Protein AF-A0A9X1MSB0-F1 (afdb_monomer)

Mean predicted aligned error: 9.7 Å

InterPro domains:
  IPR013406 Conserved hypothetical protein CHP02574, addiction module [PF09720] (15-68)
  IPR013406 Conserved hypothetical protein CHP02574, addiction module [TIGR02574] (11-75)

Secondary structure (DSSP, 8-state):
---HHHHHHHHHHTS-HHHHHHHHHHHHHHS-TTSSS-HHHHHHHHHHHHHHHHHHHTTSS----HHHHHHHHHHHHHHHHHHTT--

Foldseek 3Di:
DQDPVNVVVVVLVPDDPVSNVVVVVVVVVPDPPPVVADPVNVVVVVVVVVVVVVCVVVVVDDDDDPVVVVVVVVVVVVVVVVVVPDD

Radius of gyration: 20.12 Å; Cα contacts (8 Å, |Δi|>4): 13; chains: 1; bounding box: 37×41×49 Å

Solvent-accessible surface area (backbone atoms only — not comparable to full-atom values): 5213 Å² total; per-residue (Å²): 132,88,47,76,66,56,55,51,52,56,55,48,70,72,46,57,72,68,57,37,51,52,51,49,50,54,56,54,69,69,47,75,74,68,73,83,39,53,73,66,52,50,51,53,51,51,54,50,50,54,51,51,51,55,34,37,78,70,64,77,44,86,84,75,60,67,67,61,50,51,52,52,52,52,51,51,52,52,51,55,54,53,62,72,68,56,132

Structure (mmCIF, N/CA/C/O backbone):
data_AF-A0A9X1MSB0-F1
#
_entry.id   AF-A0A9X1MSB0-F1
#
loop_
_atom_site.group_PDB
_atom_site.id
_atom_site.type_symbol
_atom_site.label_atom_id
_atom_site.label_alt_id
_atom_site.label_comp_id
_atom_site.label_asym_id
_atom_site.label_entity_id
_atom_site.label_seq_id
_atom_site.pdbx_PDB_ins_code
_atom_site.Cartn_x
_atom_site.Cartn_y
_atom_site.Cartn_z
_atom_site.occupancy
_atom_site.B_iso_or_equiv
_atom_site.auth_seq_id
_atom_site.auth_comp_id
_atom_site.auth_asym_id
_atom_site.auth_atom_id
_atom_site.pdbx_PDB_model_num
ATOM 1 N N . MET A 1 1 ? 25.322 7.002 -21.844 1.00 74.81 1 MET A N 1
ATOM 2 C CA . MET A 1 1 ? 24.958 5.679 -22.390 1.00 74.81 1 MET A CA 1
ATOM 3 C C . MET A 1 1 ? 23.582 5.369 -21.835 1.00 74.81 1 MET A C 1
ATOM 5 O O . MET A 1 1 ? 23.437 5.463 -20.623 1.00 74.81 1 MET A O 1
ATOM 9 N N . ILE A 1 2 ? 22.577 5.152 -22.684 1.00 80.44 2 ILE A N 1
ATOM 10 C CA . ILE A 1 2 ? 21.227 4.815 -22.211 1.00 80.44 2 ILE A CA 1
ATOM 11 C C . ILE A 1 2 ? 21.297 3.399 -21.642 1.00 80.44 2 ILE A C 1
ATOM 13 O O . ILE A 1 2 ? 21.899 2.521 -22.261 1.00 80.44 2 ILE A O 1
ATOM 17 N N . THR A 1 3 ? 20.776 3.197 -20.434 1.00 95.25 3 THR A N 1
ATOM 18 C CA . THR A 1 3 ? 20.755 1.863 -19.831 1.00 95.25 3 THR A CA 1
ATOM 19 C C . THR A 1 3 ? 19.504 1.103 -20.277 1.00 95.25 3 THR A C 1
ATOM 21 O O . THR A 1 3 ? 18.482 1.730 -20.560 1.00 95.25 3 THR A O 1
ATOM 24 N N . PRO A 1 4 ? 19.515 -0.242 -20.271 1.00 94.56 4 PRO A N 1
ATOM 25 C CA . PRO A 1 4 ? 18.313 -1.028 -20.563 1.00 94.56 4 PRO A CA 1
ATOM 26 C C . PRO A 1 4 ? 17.102 -0.643 -19.696 1.00 94.56 4 PRO A C 1
ATOM 28 O O . PRO A 1 4 ? 15.965 -0.677 -20.156 1.00 94.56 4 PRO A O 1
ATOM 31 N N . ARG A 1 5 ? 17.343 -0.216 -18.447 1.00 94.44 5 ARG A N 1
ATOM 32 C CA . ARG A 1 5 ? 16.308 0.314 -17.550 1.00 94.44 5 ARG A CA 1
ATOM 33 C C . ARG A 1 5 ? 15.663 1.579 -18.118 1.00 94.44 5 ARG A C 1
ATOM 35 O O . ARG A 1 5 ? 14.440 1.686 -18.106 1.00 94.44 5 ARG A O 1
ATOM 42 N N . ASP A 1 6 ? 16.477 2.518 -18.594 1.00 95.56 6 ASP A N 1
ATOM 43 C CA . ASP A 1 6 ? 15.999 3.805 -19.107 1.00 95.56 6 ASP A CA 1
ATOM 44 C C . ASP A 1 6 ? 15.179 3.616 -20.393 1.00 95.56 6 ASP A C 1
ATOM 46 O O . ASP A 1 6 ? 14.155 4.274 -20.570 1.00 95.56 6 ASP A O 1
ATOM 50 N N . GLU A 1 7 ? 15.559 2.663 -21.252 1.00 95.88 7 GLU A N 1
ATOM 51 C CA . GLU A 1 7 ? 14.783 2.311 -22.451 1.00 95.88 7 GLU A CA 1
ATOM 52 C C . GLU A 1 7 ? 13.412 1.715 -22.104 1.00 95.88 7 GLU A C 1
ATOM 54 O O . GLU A 1 7 ? 12.403 2.079 -22.712 1.00 95.88 7 GLU A O 1
ATOM 59 N N . ILE A 1 8 ? 13.353 0.818 -21.113 1.00 95.50 8 ILE A N 1
ATOM 60 C CA . ILE A 1 8 ? 12.093 0.230 -20.634 1.00 95.50 8 ILE A CA 1
ATOM 61 C C . ILE A 1 8 ? 11.201 1.315 -20.030 1.00 95.50 8 ILE A C 1
ATOM 63 O O . ILE A 1 8 ? 10.018 1.384 -20.359 1.00 95.50 8 ILE A O 1
ATOM 67 N N . ALA A 1 9 ? 11.765 2.196 -19.199 1.00 95.75 9 ALA A N 1
ATOM 68 C CA . ALA A 1 9 ? 11.028 3.301 -18.596 1.00 95.75 9 ALA A CA 1
ATOM 69 C C . ALA A 1 9 ? 10.464 4.253 -19.661 1.00 95.75 9 ALA A C 1
ATOM 71 O O . ALA A 1 9 ? 9.300 4.643 -19.588 1.00 95.75 9 ALA A O 1
ATOM 72 N N . GLN A 1 10 ? 11.252 4.585 -20.687 1.00 96.88 10 GLN A N 1
ATOM 73 C CA . GLN A 1 10 ? 10.795 5.437 -21.782 1.00 96.88 10 GLN A CA 1
ATOM 74 C C . GLN A 1 10 ? 9.626 4.805 -22.549 1.00 96.88 10 GLN A C 1
ATOM 76 O O . GLN A 1 10 ? 8.648 5.490 -22.845 1.00 96.88 10 GLN A O 1
ATOM 81 N N . ARG A 1 11 ? 9.697 3.500 -22.840 1.00 96.88 11 ARG A N 1
ATOM 82 C CA . ARG A 1 11 ? 8.608 2.771 -23.512 1.00 96.88 11 ARG A CA 1
ATOM 83 C C . ARG A 1 11 ? 7.363 2.679 -22.638 1.00 96.88 11 ARG A C 1
ATOM 85 O O . ARG A 1 11 ? 6.270 2.924 -23.134 1.00 96.88 11 ARG A O 1
ATOM 92 N N . ALA A 1 12 ? 7.527 2.397 -21.346 1.00 97.12 12 ALA A N 1
ATOM 93 C CA . ALA A 1 12 ? 6.425 2.365 -20.392 1.00 97.12 12 ALA A CA 1
ATOM 94 C C . ALA A 1 12 ? 5.701 3.717 -20.334 1.00 97.12 12 ALA A C 1
ATOM 96 O O . ALA A 1 12 ? 4.478 3.763 -20.355 1.00 97.12 12 ALA A O 1
ATOM 97 N N . MET A 1 13 ? 6.432 4.834 -20.344 1.00 97.31 13 MET A N 1
ATOM 98 C CA . MET A 1 13 ? 5.828 6.170 -20.291 1.00 97.31 13 MET A CA 1
ATOM 99 C C . MET A 1 13 ? 5.033 6.556 -21.546 1.00 97.31 13 MET A C 1
ATOM 101 O O . MET A 1 13 ? 4.212 7.467 -21.462 1.00 97.31 13 MET A O 1
ATOM 105 N N . ALA A 1 14 ? 5.243 5.873 -22.675 1.00 97.56 14 ALA A N 1
ATOM 106 C CA . ALA A 1 14 ? 4.476 6.073 -23.904 1.00 97.56 14 ALA A CA 1
ATOM 107 C C . ALA A 1 14 ? 3.148 5.288 -23.940 1.00 97.56 14 ALA A C 1
ATOM 109 O O . ALA A 1 14 ? 2.350 5.499 -24.852 1.00 97.56 14 ALA A O 1
ATOM 110 N N . LEU A 1 15 ? 2.911 4.388 -22.980 1.00 97.88 15 LEU A N 1
ATOM 111 C CA . LEU A 1 15 ? 1.677 3.607 -22.893 1.00 97.88 15 LEU A CA 1
ATOM 112 C C . LEU A 1 15 ? 0.491 4.453 -22.383 1.00 97.88 15 LEU A C 1
ATOM 114 O O . LEU A 1 15 ? 0.694 5.432 -21.647 1.00 97.88 15 LEU A O 1
ATOM 118 N N . PRO A 1 16 ? -0.756 4.055 -22.703 1.00 98.38 16 PRO A N 1
ATOM 119 C CA . PRO A 1 16 ? -1.951 4.597 -22.063 1.00 98.38 16 PRO A CA 1
ATOM 120 C C . PRO A 1 16 ? -1.887 4.517 -20.524 1.00 98.38 16 PRO A C 1
ATOM 122 O O . PRO A 1 16 ? -1.198 3.652 -19.976 1.00 98.38 16 PRO A O 1
ATOM 125 N N . PRO A 1 17 ? -2.565 5.419 -19.786 1.00 96.88 17 PRO A N 1
ATOM 126 C CA . PRO A 1 17 ? -2.555 5.418 -18.321 1.00 96.88 17 PRO A CA 1
ATOM 127 C C . PRO A 1 17 ? -2.897 4.064 -17.678 1.00 96.88 17 PRO A C 1
ATOM 129 O O . PRO A 1 17 ? -2.210 3.664 -16.741 1.00 96.88 17 PRO A O 1
ATOM 132 N N . GLU A 1 18 ? -3.901 3.358 -18.192 1.00 97.06 18 GLU A N 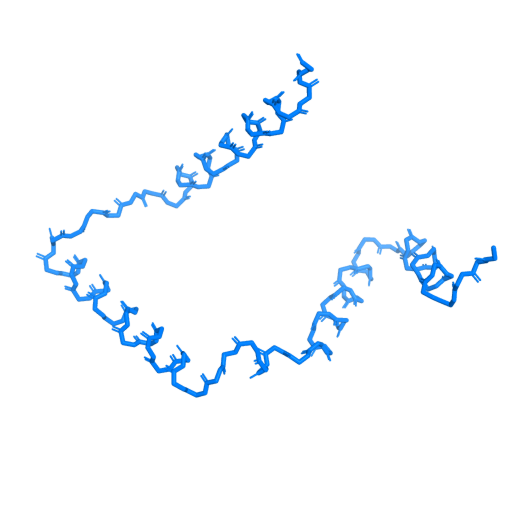1
ATOM 133 C CA . GLU A 1 18 ? -4.337 2.049 -17.698 1.00 97.06 18 GLU A CA 1
ATOM 134 C C . GLU A 1 18 ? -3.248 0.974 -17.829 1.00 97.06 18 GLU A C 1
ATOM 136 O O . GLU A 1 18 ? -2.951 0.267 -16.865 1.00 97.06 18 GLU A O 1
ATOM 141 N N . ASP A 1 19 ? -2.567 0.921 -18.973 1.00 97.69 19 ASP A N 1
ATOM 142 C CA . ASP A 1 19 ? -1.487 -0.034 -19.230 1.00 97.69 19 ASP A CA 1
ATOM 143 C C . ASP A 1 19 ? -0.247 0.285 -18.392 1.00 97.69 19 ASP A C 1
ATOM 145 O O . ASP A 1 19 ? 0.449 -0.616 -17.920 1.00 97.69 19 ASP A O 1
ATOM 149 N N . ARG A 1 20 ? 0.021 1.576 -18.149 1.00 98.00 20 ARG A N 1
ATOM 150 C CA . ARG A 1 20 ? 1.083 1.994 -17.222 1.00 98.00 20 ARG A CA 1
ATOM 151 C C . ARG A 1 20 ? 0.797 1.530 -15.806 1.00 98.00 20 ARG A C 1
ATOM 153 O O . ARG A 1 20 ? 1.719 1.078 -15.134 1.00 98.00 20 ARG A O 1
ATOM 160 N N . GLN A 1 21 ? -0.450 1.644 -15.359 1.00 97.06 21 GLN A N 1
ATOM 161 C CA . GLN A 1 21 ? -0.850 1.195 -14.031 1.00 97.06 21 GLN A CA 1
ATOM 162 C C . GLN A 1 21 ? -0.715 -0.323 -13.896 1.00 97.06 21 GLN A C 1
ATOM 164 O O . GLN A 1 21 ? -0.139 -0.791 -12.918 1.00 97.06 21 GLN A O 1
ATOM 169 N N . PHE A 1 22 ? -1.160 -1.076 -14.903 1.00 96.44 22 PHE A N 1
ATOM 170 C CA . PHE A 1 22 ? -1.003 -2.528 -14.931 1.00 96.44 22 PHE A CA 1
ATOM 171 C C . PHE A 1 22 ? 0.472 -2.956 -14.919 1.00 96.44 22 PHE A C 1
ATOM 173 O O . PHE A 1 22 ? 0.874 -3.800 -14.122 1.00 96.44 22 PHE A O 1
ATOM 180 N N . LEU A 1 23 ? 1.314 -2.335 -15.751 1.00 97.25 23 LEU A N 1
ATOM 181 C CA . LEU A 1 23 ? 2.747 -2.630 -15.780 1.00 97.25 23 LEU A CA 1
ATOM 182 C C . LEU A 1 23 ? 3.445 -2.262 -14.462 1.00 97.25 23 LEU A C 1
ATOM 184 O O . LEU A 1 23 ? 4.347 -2.979 -14.029 1.00 97.25 23 LEU A O 1
ATOM 188 N N . ALA A 1 24 ? 3.042 -1.158 -13.828 1.00 95.81 24 ALA A N 1
ATOM 189 C CA . ALA A 1 24 ? 3.567 -0.765 -12.527 1.00 95.81 24 ALA A CA 1
ATOM 190 C C . ALA A 1 24 ? 3.244 -1.820 -11.462 1.00 95.81 24 ALA A C 1
ATOM 192 O O . ALA A 1 24 ? 4.155 -2.226 -10.750 1.00 95.81 24 ALA A O 1
ATOM 193 N N . ASP A 1 25 ? 2.004 -2.314 -11.419 1.00 94.38 25 ASP A N 1
ATOM 194 C CA . ASP A 1 25 ? 1.566 -3.373 -10.501 1.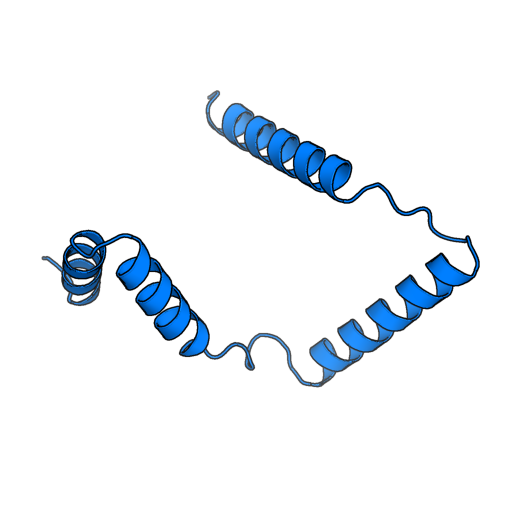00 94.38 25 ASP A CA 1
ATOM 195 C C . ASP A 1 25 ? 2.319 -4.696 -10.739 1.00 94.38 25 ASP A C 1
ATOM 197 O O . ASP A 1 25 ? 2.830 -5.313 -9.807 1.00 94.38 25 ASP A O 1
ATOM 201 N N . MET A 1 26 ? 2.510 -5.097 -12.001 1.00 95.44 26 MET A N 1
ATOM 202 C CA . MET A 1 26 ? 3.316 -6.281 -12.329 1.00 95.44 26 MET A CA 1
ATOM 203 C C . MET A 1 26 ? 4.767 -6.158 -11.852 1.00 95.44 26 MET A C 1
ATOM 205 O O . MET A 1 26 ? 5.328 -7.101 -11.288 1.00 95.44 26 MET A O 1
ATOM 209 N N . LEU A 1 27 ? 5.399 -5.009 -12.110 1.00 93.12 27 LEU A N 1
ATOM 210 C CA . LEU A 1 27 ? 6.772 -4.758 -11.677 1.00 93.12 27 LEU A CA 1
ATOM 211 C C . LEU A 1 27 ? 6.858 -4.713 -10.157 1.00 93.12 27 LEU A C 1
ATOM 213 O O . LEU A 1 27 ? 7.790 -5.283 -9.598 1.00 93.12 27 LEU A O 1
ATOM 217 N N . GLU A 1 28 ? 5.880 -4.086 -9.511 1.00 90.00 28 GLU A N 1
ATOM 218 C CA . GLU A 1 28 ? 5.739 -4.046 -8.066 1.00 90.00 28 GLU A CA 1
ATOM 219 C C . GLU A 1 28 ? 5.729 -5.472 -7.499 1.00 90.00 28 GLU A C 1
ATOM 221 O O . GLU A 1 28 ? 6.637 -5.840 -6.758 1.00 90.00 28 GLU A O 1
ATOM 226 N N . GLN A 1 29 ? 4.786 -6.312 -7.926 1.00 86.38 29 GLN A N 1
ATOM 227 C CA . GLN A 1 29 ? 4.640 -7.701 -7.471 1.00 86.38 29 GLN A CA 1
ATOM 228 C C . GLN A 1 29 ? 5.858 -8.588 -7.767 1.00 86.38 29 GLN A C 1
ATOM 230 O O . GLN A 1 29 ? 6.076 -9.581 -7.074 1.00 86.38 29 GLN A O 1
ATOM 235 N N . SER A 1 30 ? 6.657 -8.249 -8.785 1.00 87.56 30 SER A N 1
ATOM 236 C CA . SER A 1 30 ? 7.893 -8.977 -9.100 1.00 87.56 30 SER A CA 1
ATOM 237 C C . SER A 1 30 ? 9.010 -8.753 -8.076 1.00 87.56 30 SER A C 1
ATOM 239 O O . SER A 1 30 ? 9.969 -9.527 -8.030 1.00 87.56 30 SER A O 1
ATOM 241 N N . LEU A 1 31 ? 8.912 -7.698 -7.261 1.00 86.00 31 LEU A N 1
ATOM 242 C CA . LEU A 1 31 ? 9.900 -7.410 -6.235 1.00 86.00 31 LEU A CA 1
ATOM 243 C C . LEU A 1 31 ? 9.772 -8.416 -5.082 1.00 86.00 31 LEU A C 1
ATOM 245 O O . LEU A 1 31 ? 8.661 -8.783 -4.693 1.00 86.00 31 LEU A O 1
ATOM 249 N N . PRO A 1 32 ? 10.895 -8.842 -4.474 1.00 70.12 32 PRO A N 1
ATOM 250 C CA . PRO A 1 32 ? 10.876 -9.706 -3.304 1.00 70.12 32 PRO A CA 1
ATOM 251 C C . PRO A 1 32 ? 10.368 -8.921 -2.086 1.00 70.12 32 PRO A C 1
ATOM 253 O O . PRO A 1 32 ? 11.130 -8.457 -1.241 1.00 70.12 32 PRO A O 1
ATOM 256 N N . TYR A 1 33 ? 9.050 -8.786 -1.963 1.00 60.00 33 TYR A N 1
ATOM 257 C CA . TYR A 1 33 ? 8.408 -8.198 -0.787 1.00 60.00 33 TYR A CA 1
ATOM 258 C C . TYR A 1 33 ? 8.615 -9.025 0.491 1.00 60.00 33 TYR A C 1
ATOM 260 O O . TYR A 1 33 ? 8.438 -8.512 1.595 1.00 60.00 33 TYR A O 1
ATOM 268 N N . GLY A 1 34 ? 9.034 -10.287 0.347 1.00 54.25 34 GLY A N 1
ATOM 269 C CA . GLY A 1 34 ? 9.263 -11.224 1.445 1.00 54.25 34 GLY A CA 1
ATOM 270 C C . GLY A 1 34 ? 10.626 -11.125 2.138 1.00 54.25 34 GLY A C 1
ATOM 271 O O . GLY A 1 34 ? 10.770 -11.675 3.222 1.00 54.25 34 GLY A O 1
ATOM 272 N N . GLU A 1 35 ? 11.620 -10.427 1.576 1.00 53.00 35 GLU A N 1
ATOM 273 C CA . GLU A 1 35 ? 12.948 -10.324 2.215 1.00 53.00 35 GLU A CA 1
ATOM 274 C C . GLU A 1 35 ? 13.046 -9.168 3.226 1.00 53.00 35 GLU A C 1
ATOM 276 O O . GLU A 1 35 ? 13.884 -9.191 4.125 1.00 53.00 35 GLU A O 1
ATOM 281 N N . PHE A 1 36 ? 12.162 -8.167 3.135 1.00 52.38 36 PHE A N 1
ATOM 282 C CA . PHE A 1 36 ? 12.16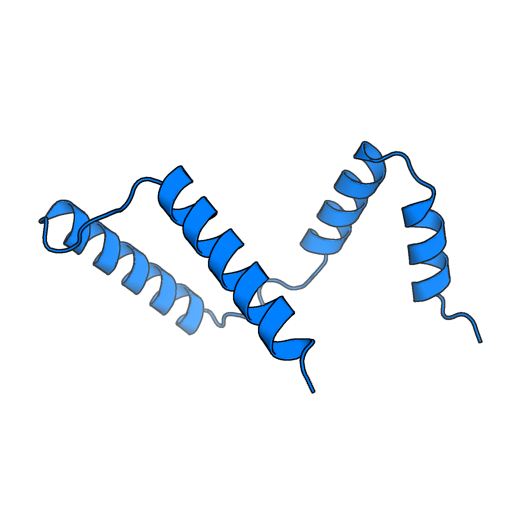4 -7.001 4.033 1.00 52.38 36 PHE A CA 1
ATOM 283 C C . PHE A 1 36 ? 11.610 -7.279 5.434 1.00 52.38 36 PHE A C 1
ATOM 285 O O . PHE A 1 36 ? 11.771 -6.456 6.339 1.00 52.38 36 PHE A O 1
ATOM 292 N N . ARG A 1 37 ? 10.928 -8.408 5.631 1.00 59.44 37 ARG A N 1
ATOM 293 C CA . ARG A 1 37 ? 10.405 -8.814 6.933 1.00 59.44 37 ARG A CA 1
ATOM 294 C C . ARG A 1 37 ? 10.751 -10.271 7.116 1.00 59.44 37 ARG A C 1
ATOM 296 O O . ARG A 1 37 ? 10.080 -11.143 6.573 1.00 59.44 37 ARG A O 1
ATOM 303 N N . THR A 1 38 ? 11.792 -10.525 7.896 1.00 79.81 38 THR A N 1
ATOM 304 C CA . THR A 1 38 ? 12.006 -11.867 8.424 1.00 79.81 38 THR A CA 1
ATOM 305 C C . THR A 1 38 ? 10.706 -12.342 9.101 1.00 79.81 38 THR A C 1
ATOM 307 O O . THR A 1 38 ? 9.904 -11.497 9.531 1.00 79.81 38 THR A O 1
ATOM 310 N N . PRO A 1 39 ? 10.446 -13.657 9.192 1.00 82.25 39 PRO A N 1
ATOM 311 C CA . PRO A 1 39 ? 9.247 -14.172 9.855 1.00 82.25 39 PRO A CA 1
ATOM 312 C C . PRO A 1 39 ? 8.994 -13.534 11.231 1.00 82.25 39 PRO A C 1
ATOM 314 O O . PRO A 1 39 ? 7.854 -13.237 11.576 1.00 82.25 39 PRO A O 1
ATOM 317 N N . GLU A 1 40 ? 10.060 -13.208 11.964 1.00 87.81 40 GLU A N 1
ATOM 318 C CA . GLU A 1 40 ? 10.013 -12.531 13.260 1.00 87.81 40 GLU A CA 1
ATOM 319 C C . GLU A 1 40 ? 9.468 -11.098 13.159 1.00 87.81 40 GLU A C 1
ATOM 321 O O . GLU A 1 40 ? 8.652 -10.683 13.983 1.00 87.81 40 GLU A O 1
ATOM 326 N N . ILE A 1 41 ? 9.880 -10.329 12.142 1.00 86.06 41 ILE A N 1
ATOM 327 C CA . ILE A 1 41 ? 9.344 -8.983 11.897 1.00 86.06 41 ILE A CA 1
ATOM 328 C C . ILE A 1 41 ? 7.867 -9.081 11.508 1.00 86.06 41 ILE A C 1
ATOM 330 O O . ILE A 1 41 ? 7.054 -8.301 12.005 1.00 86.06 41 ILE A O 1
ATOM 334 N N . ALA A 1 42 ? 7.496 -10.030 10.645 1.00 84.94 42 ALA A N 1
ATOM 335 C CA . ALA A 1 42 ? 6.102 -10.233 10.255 1.00 84.94 42 ALA A CA 1
ATOM 336 C C . ALA A 1 42 ? 5.215 -10.576 11.467 1.00 84.94 42 ALA A C 1
ATOM 338 O O . ALA A 1 42 ? 4.154 -9.973 11.644 1.00 84.94 42 ALA A O 1
ATOM 339 N N . GLU A 1 43 ? 5.682 -11.466 12.343 1.00 89.56 43 GLU A N 1
ATOM 340 C CA . GLU A 1 43 ? 4.988 -11.834 13.578 1.00 89.56 43 GLU A CA 1
ATOM 341 C C . GLU A 1 43 ? 4.864 -10.647 14.545 1.00 89.56 43 GLU A C 1
ATOM 343 O O . GLU A 1 43 ? 3.788 -10.404 15.096 1.00 89.56 43 GLU A O 1
ATOM 348 N N . ALA A 1 44 ? 5.935 -9.866 14.723 1.00 92.88 44 ALA A N 1
ATOM 349 C CA . ALA A 1 44 ? 5.911 -8.669 15.561 1.00 92.88 44 ALA A CA 1
ATOM 350 C C . ALA A 1 44 ? 4.900 -7.629 15.049 1.00 92.88 44 ALA A C 1
ATOM 352 O O . ALA A 1 44 ? 4.163 -7.044 15.845 1.00 92.88 44 ALA A O 1
ATOM 353 N N . TRP A 1 45 ? 4.813 -7.434 13.729 1.00 92.44 45 TRP A N 1
ATOM 354 C CA . TRP A 1 45 ? 3.805 -6.564 13.119 1.00 92.44 45 TRP A CA 1
ATOM 355 C C . TRP A 1 45 ? 2.382 -7.088 13.317 1.00 92.44 45 TRP A C 1
ATOM 357 O O . TRP A 1 45 ? 1.500 -6.291 13.628 1.00 92.44 45 TRP A O 1
ATOM 367 N N . SER A 1 46 ? 2.153 -8.399 13.183 1.00 92.62 46 SER A N 1
ATOM 368 C CA . SER A 1 46 ? 0.836 -9.000 13.439 1.00 92.62 46 SER A CA 1
ATOM 369 C C . SER A 1 46 ? 0.399 -8.773 14.887 1.00 92.62 46 SER A C 1
ATOM 371 O O . SER A 1 46 ? -0.684 -8.250 15.129 1.00 92.62 46 SER A O 1
ATOM 373 N N . LYS A 1 47 ? 1.286 -9.063 15.849 1.00 97.06 47 LYS A N 1
ATOM 374 C CA . LYS A 1 47 ? 1.035 -8.838 17.282 1.00 97.06 47 LYS A CA 1
ATOM 375 C C . LYS A 1 47 ? 0.723 -7.375 17.591 1.00 97.06 47 LYS A C 1
ATOM 377 O O . LYS A 1 47 ? -0.155 -7.085 18.401 1.00 97.06 47 LYS A O 1
ATOM 382 N N . GLU A 1 48 ? 1.437 -6.446 16.961 1.00 97.12 48 GLU A N 1
ATOM 383 C CA . GLU A 1 48 ? 1.200 -5.015 17.152 1.00 97.12 48 GLU A CA 1
ATOM 384 C C . GLU A 1 48 ? -0.140 -4.559 16.558 1.00 97.12 48 GLU A C 1
ATOM 386 O O . GLU A 1 48 ? -0.821 -3.736 17.173 1.00 97.12 48 GLU A O 1
ATOM 391 N N . LEU A 1 49 ? -0.544 -5.088 15.399 1.00 95.75 49 LEU A N 1
ATOM 392 C CA . LEU A 1 49 ? -1.862 -4.811 14.822 1.00 95.75 49 LEU A CA 1
ATOM 393 C C . LEU A 1 49 ? -2.978 -5.286 15.755 1.00 95.75 49 LEU A C 1
ATOM 395 O O . LEU A 1 49 ? -3.843 -4.483 16.107 1.00 95.75 49 LEU A O 1
ATOM 399 N N . ASP A 1 50 ? -2.905 -6.532 16.229 1.00 97.94 50 ASP A N 1
ATOM 400 C CA . ASP A 1 50 ? -3.885 -7.095 17.164 1.00 97.94 50 ASP A CA 1
ATOM 401 C C . ASP A 1 50 ? -3.970 -6.263 18.451 1.00 97.94 50 ASP A C 1
ATOM 403 O O . ASP A 1 50 ? -5.058 -5.924 18.924 1.00 97.94 50 ASP A O 1
ATOM 407 N N . ARG A 1 51 ?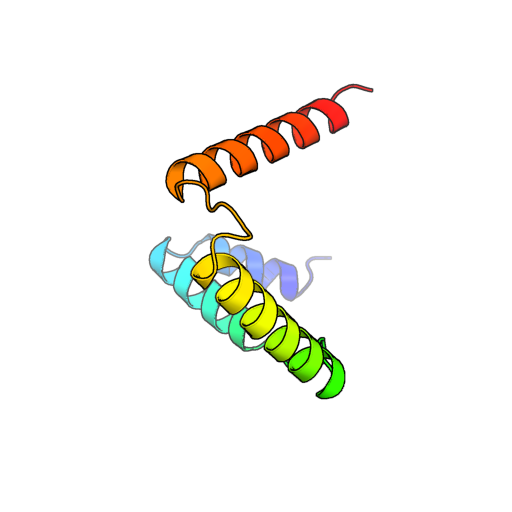 -2.817 -5.848 18.995 1.00 97.62 51 ARG A N 1
ATOM 408 C CA . ARG A 1 51 ? -2.751 -4.982 20.180 1.00 97.62 51 ARG A CA 1
ATOM 409 C C . ARG A 1 51 ? -3.444 -3.636 19.946 1.00 97.62 51 ARG A C 1
ATOM 411 O O . ARG A 1 51 ? -4.151 -3.162 20.837 1.00 97.62 51 ARG A O 1
ATOM 418 N N . ARG A 1 52 ? -3.233 -3.004 18.784 1.00 96.69 52 ARG A N 1
ATOM 419 C CA . ARG A 1 52 ? -3.836 -1.700 18.445 1.00 96.69 52 ARG A CA 1
ATOM 420 C C . ARG A 1 52 ? -5.339 -1.795 18.238 1.00 96.69 52 ARG A C 1
ATOM 422 O O . ARG A 1 52 ? -6.052 -0.924 18.725 1.00 96.69 52 ARG A O 1
ATOM 429 N N . ILE A 1 53 ? -5.806 -2.844 17.567 1.00 96.25 53 ILE A 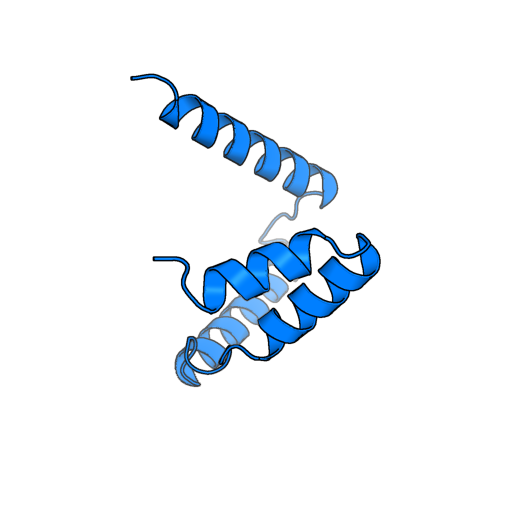N 1
ATOM 430 C CA . ILE A 1 53 ? -7.238 -3.096 17.378 1.00 96.25 53 ILE A CA 1
ATOM 431 C C . ILE A 1 53 ? -7.901 -3.306 18.740 1.00 96.25 53 ILE A C 1
ATOM 433 O O . ILE A 1 53 ? -8.842 -2.598 19.077 1.00 96.25 53 ILE A O 1
ATOM 437 N N . ALA A 1 54 ? -7.332 -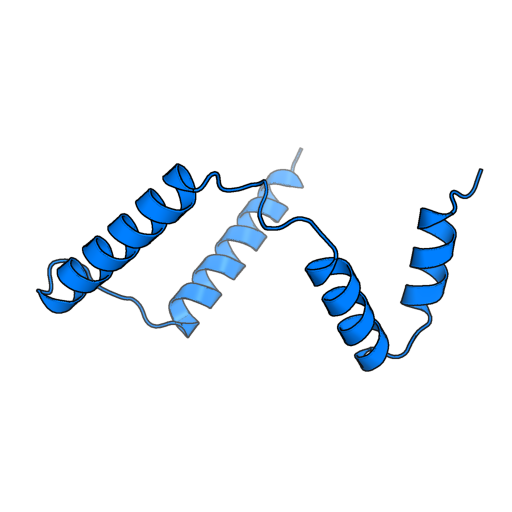4.160 19.594 1.00 97.69 54 ALA A N 1
ATOM 438 C CA . ALA A 1 54 ? -7.888 -4.405 20.920 1.00 97.69 54 ALA A CA 1
ATOM 439 C C . ALA A 1 54 ? -7.911 -3.144 21.807 1.00 97.69 54 ALA A C 1
ATOM 441 O O . ALA A 1 54 ? -8.831 -2.967 22.601 1.00 97.69 54 ALA A O 1
ATOM 442 N N . ALA A 1 55 ? -6.903 -2.269 21.708 1.00 97.56 55 ALA A N 1
ATOM 443 C CA . ALA A 1 55 ? -6.900 -0.987 22.415 1.00 97.56 55 ALA A CA 1
ATOM 444 C C . ALA A 1 55 ? -7.988 -0.036 21.887 1.00 97.56 55 ALA A C 1
ATOM 446 O O . ALA A 1 55 ? -8.643 0.645 22.675 1.00 97.56 55 ALA A O 1
ATOM 447 N N . TYR A 1 56 ? -8.211 -0.010 20.571 1.00 96.19 56 TYR A N 1
ATOM 448 C CA . TYR A 1 56 ? -9.300 0.750 19.960 1.00 96.19 56 TYR A CA 1
ATOM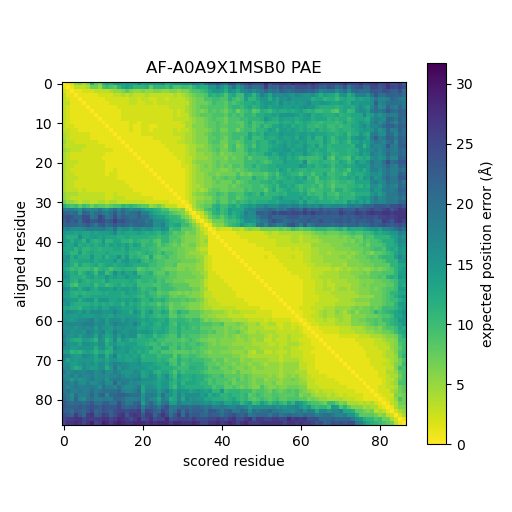 449 C C . TYR A 1 56 ? -10.676 0.234 20.406 1.00 96.19 56 TYR A C 1
ATOM 451 O O . TYR A 1 56 ? -11.495 1.025 20.867 1.00 96.19 56 TYR A O 1
ATOM 459 N N . ASP A 1 57 ? -10.893 -1.082 20.382 1.00 96.44 57 ASP A N 1
ATOM 460 C CA . ASP A 1 57 ? -12.157 -1.711 20.789 1.00 96.44 57 ASP A CA 1
ATOM 461 C C . ASP A 1 57 ? -12.495 -1.452 22.267 1.00 96.44 57 ASP A C 1
ATOM 463 O O . ASP A 1 57 ? -13.662 -1.321 22.636 1.00 96.44 57 ASP A O 1
ATOM 467 N N . ARG A 1 58 ? -11.473 -1.336 23.127 1.00 97.50 58 ARG A N 1
ATOM 468 C CA . ARG A 1 58 ? -11.631 -0.945 24.540 1.00 97.50 58 ARG A CA 1
ATOM 469 C C . ARG A 1 58 ? -11.790 0.565 24.755 1.00 97.50 58 ARG A C 1
ATOM 471 O O . ARG A 1 58 ? -11.964 0.991 25.894 1.00 97.50 58 ARG A O 1
ATOM 478 N N . GLY A 1 59 ? -11.715 1.377 23.702 1.00 96.50 59 GLY A N 1
ATOM 479 C CA . GLY A 1 59 ? -11.784 2.838 23.786 1.00 96.50 59 GLY A CA 1
ATOM 480 C C . GLY A 1 59 ? -10.521 3.499 24.352 1.00 96.50 59 GLY A C 1
ATOM 481 O O . GLY A 1 59 ? -10.551 4.667 24.729 1.00 96.50 59 GLY A O 1
ATOM 482 N N . GLU A 1 60 ? -9.399 2.779 24.417 1.00 97.50 60 GLU A N 1
ATOM 483 C CA . GLU A 1 60 ? -8.107 3.302 24.889 1.00 97.50 60 GLU A CA 1
ATOM 484 C C . GLU A 1 60 ? -7.371 4.097 23.801 1.00 97.50 60 GLU A C 1
ATOM 486 O O . GLU A 1 60 ? -6.382 4.777 24.071 1.00 97.50 60 GLU A O 1
ATOM 491 N N . THR A 1 61 ? -7.819 3.992 22.550 1.00 94.94 61 THR A N 1
ATOM 492 C CA . THR A 1 61 ? -7.274 4.726 21.406 1.00 94.94 61 THR A CA 1
ATOM 493 C C . THR A 1 61 ? -8.409 5.376 20.629 1.00 94.94 61 THR A C 1
ATOM 495 O O . THR A 1 61 ? -9.405 4.729 20.325 1.00 94.94 61 THR A O 1
ATOM 498 N N . ASN A 1 62 ? -8.237 6.647 20.262 1.00 90.75 62 ASN A N 1
ATOM 499 C CA . ASN A 1 62 ? -9.179 7.357 19.403 1.00 90.75 62 ASN A CA 1
ATOM 500 C C . ASN A 1 62 ? -8.741 7.239 17.943 1.00 90.75 62 ASN A C 1
ATOM 502 O O . ASN A 1 62 ? -7.600 7.565 17.608 1.00 90.75 62 ASN A O 1
ATOM 506 N N . ALA A 1 63 ? -9.655 6.809 17.077 1.00 90.94 63 ALA A N 1
ATOM 507 C CA . ALA A 1 63 ? -9.470 6.916 15.637 1.00 90.94 63 ALA A CA 1
ATOM 508 C C . ALA A 1 63 ? -9.902 8.303 15.154 1.00 90.94 63 ALA A C 1
ATOM 510 O O . ALA A 1 63 ? -10.765 8.953 15.746 1.00 90.94 63 ALA A O 1
ATOM 511 N N . VAL A 1 64 ? -9.299 8.735 14.055 1.00 92.25 64 VAL A N 1
ATOM 512 C CA . VAL A 1 64 ? -9.746 9.896 13.287 1.00 92.25 64 VAL A CA 1
ATOM 513 C C . VAL A 1 64 ? -10.437 9.411 12.022 1.00 92.25 64 VAL A C 1
ATOM 515 O O . VAL A 1 64 ? -10.161 8.308 11.546 1.00 92.25 64 VAL A O 1
ATOM 518 N N . ASP A 1 65 ? -11.320 10.242 11.478 1.00 95.50 65 ASP A N 1
ATOM 519 C CA . ASP A 1 65 ? -11.912 9.992 10.169 1.00 95.50 65 ASP A CA 1
ATOM 520 C C . ASP A 1 65 ? -10.823 9.806 9.097 1.00 95.50 65 ASP A C 1
ATOM 522 O O . ASP A 1 65 ? -9.784 10.477 9.115 1.00 95.50 65 ASP A O 1
ATOM 526 N N . PHE A 1 66 ? -11.053 8.871 8.175 1.00 92.38 66 PHE A N 1
ATOM 527 C CA . PHE A 1 66 ? -10.058 8.481 7.180 1.00 92.38 66 PHE A CA 1
ATOM 528 C C . PHE A 1 66 ? -9.718 9.624 6.216 1.00 92.38 66 PHE A C 1
ATOM 530 O O . PHE A 1 66 ? -8.540 9.851 5.927 1.00 92.38 66 PHE A O 1
ATOM 537 N N . GLU A 1 67 ? -10.714 10.389 5.766 1.00 96.31 67 GLU A N 1
ATOM 538 C CA . GLU A 1 67 ? -10.485 11.522 4.867 1.00 96.31 67 GLU A CA 1
ATOM 539 C C . GLU A 1 67 ? -9.739 12.646 5.587 1.00 96.31 67 GLU A C 1
ATOM 541 O O . GLU A 1 67 ? -8.803 13.236 5.038 1.00 96.31 67 GLU A O 1
ATOM 546 N N . ALA A 1 68 ? -10.067 12.885 6.861 1.00 95.75 68 ALA A N 1
ATOM 547 C CA . ALA A 1 68 ? -9.316 13.817 7.698 1.00 95.75 68 ALA A CA 1
ATOM 548 C C . ALA A 1 68 ? -7.848 13.379 7.877 1.00 95.75 68 ALA A C 1
ATOM 550 O O . ALA A 1 68 ? -6.935 14.206 7.782 1.00 95.75 68 ALA A O 1
ATOM 551 N N . ALA A 1 69 ? -7.592 12.084 8.090 1.00 95.19 69 ALA A N 1
ATOM 552 C CA . ALA A 1 69 ? -6.237 11.543 8.178 1.00 95.19 69 ALA A CA 1
ATOM 553 C C . ALA A 1 69 ? -5.454 11.743 6.870 1.00 95.19 69 ALA A C 1
ATOM 555 O O . ALA A 1 69 ? -4.320 12.229 6.900 1.00 95.19 69 ALA A O 1
ATOM 556 N N . LEU A 1 70 ? -6.063 11.428 5.721 1.00 96.19 70 LEU A N 1
ATOM 557 C CA . LEU A 1 70 ? -5.448 11.625 4.408 1.00 96.19 70 LEU A CA 1
ATOM 558 C C . LEU A 1 70 ? -5.142 13.098 4.126 1.00 96.19 70 LEU A C 1
ATOM 560 O O . LEU A 1 70 ? -4.054 13.408 3.633 1.00 96.19 70 LEU A O 1
ATOM 564 N N . ALA A 1 71 ? -6.064 14.006 4.447 1.00 96.19 71 ALA A N 1
ATOM 565 C CA . ALA A 1 71 ? -5.851 15.443 4.296 1.00 96.19 71 ALA A CA 1
ATOM 566 C C . ALA A 1 71 ? -4.644 15.915 5.122 1.00 96.19 71 ALA A C 1
ATOM 568 O O . ALA A 1 71 ? -3.747 16.576 4.592 1.00 96.19 71 ALA A O 1
ATOM 569 N N . ASN A 1 72 ? -4.559 15.487 6.385 1.00 95.00 72 ASN A N 1
ATOM 570 C CA . ASN A 1 72 ? -3.431 15.802 7.263 1.00 95.00 72 ASN A CA 1
ATOM 571 C C . ASN A 1 72 ? -2.101 15.263 6.712 1.00 95.00 72 ASN A C 1
ATOM 573 O O . ASN A 1 72 ? -1.090 15.969 6.727 1.00 95.00 72 ASN A O 1
ATOM 577 N N . MET A 1 73 ? -2.090 14.035 6.180 1.00 95.69 73 MET A N 1
ATOM 578 C CA . MET A 1 73 ? -0.897 13.446 5.563 1.00 95.69 73 MET A CA 1
ATOM 579 C C . MET A 1 73 ? -0.442 14.226 4.325 1.00 95.69 73 MET A C 1
ATOM 581 O O . MET A 1 73 ? 0.751 14.499 4.176 1.00 95.69 73 MET A O 1
ATOM 585 N N . ARG A 1 74 ? -1.374 14.611 3.442 1.00 94.81 74 ARG A N 1
ATOM 586 C CA . ARG A 1 74 ? -1.066 15.424 2.253 1.00 94.81 74 ARG A CA 1
ATOM 587 C C . ARG A 1 74 ? -0.464 16.768 2.654 1.00 94.81 74 ARG A C 1
ATOM 589 O O . ARG A 1 74 ? 0.603 17.120 2.152 1.00 94.81 74 ARG A O 1
ATOM 596 N N . GLN A 1 75 ? -1.081 17.445 3.621 1.00 95.12 75 GLN A N 1
ATOM 597 C CA . GLN A 1 7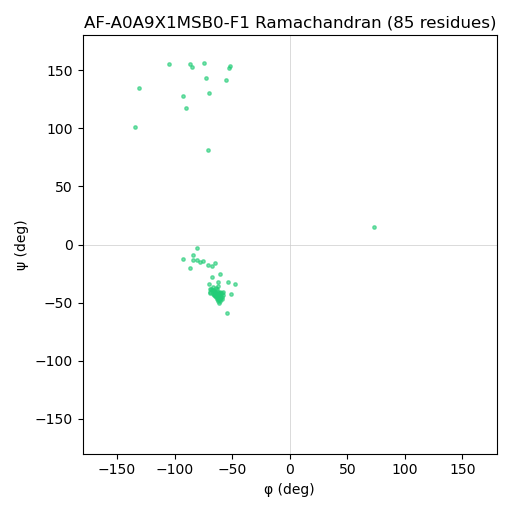5 ? -0.597 18.721 4.140 1.00 95.12 75 GLN A CA 1
ATOM 598 C C . GLN A 1 75 ? 0.825 18.601 4.709 1.00 95.12 75 GLN A C 1
ATOM 600 O O . GLN A 1 75 ? 1.692 19.412 4.385 1.00 95.12 75 GLN A O 1
ATOM 605 N N . ALA A 1 76 ? 1.102 17.562 5.503 1.00 93.25 76 ALA A N 1
ATOM 606 C CA . ALA A 1 76 ? 2.430 17.327 6.068 1.00 93.25 76 ALA A CA 1
ATOM 607 C C . ALA A 1 76 ? 3.501 17.094 4.984 1.00 93.25 76 ALA A C 1
ATOM 609 O O . ALA A 1 76 ? 4.614 17.621 5.078 1.00 93.25 76 ALA A O 1
ATOM 610 N N . LEU A 1 77 ? 3.168 16.343 3.926 1.00 92.88 77 LEU A N 1
ATOM 611 C CA . LEU A 1 77 ? 4.067 16.110 2.790 1.00 92.88 77 LEU A CA 1
ATOM 612 C C . LEU A 1 77 ? 4.358 17.397 2.006 1.00 92.88 77 LEU A C 1
ATOM 614 O O . LEU A 1 77 ? 5.497 17.618 1.586 1.00 92.88 77 LEU A O 1
ATOM 618 N N . GLU A 1 78 ? 3.357 18.251 1.809 1.00 92.19 78 GLU A N 1
ATOM 619 C CA . GLU A 1 78 ? 3.516 19.553 1.155 1.00 92.19 78 GLU A CA 1
ATOM 620 C C . GLU A 1 78 ? 4.399 20.500 1.969 1.00 92.19 78 GLU A C 1
ATOM 622 O O . GLU A 1 78 ? 5.315 21.119 1.415 1.00 92.19 78 GLU A O 1
ATOM 627 N N . THR A 1 79 ? 4.193 20.553 3.287 1.00 90.44 79 THR A N 1
ATOM 628 C CA . THR A 1 79 ? 5.036 21.327 4.203 1.00 90.44 79 THR A CA 1
ATOM 629 C C . THR A 1 79 ? 6.485 20.841 4.153 1.00 90.44 79 THR A C 1
ATOM 631 O O . THR A 1 79 ? 7.390 21.656 3.981 1.00 90.44 79 THR A O 1
ATOM 634 N N . HIS A 1 80 ? 6.723 19.525 4.202 1.00 88.06 80 HIS A N 1
ATOM 635 C CA . HIS A 1 80 ? 8.074 18.954 4.124 1.00 88.06 80 HIS A CA 1
ATOM 636 C C . HIS A 1 80 ? 8.774 19.233 2.781 1.00 88.06 80 HIS A C 1
ATOM 638 O O . HIS A 1 80 ? 9.981 19.481 2.725 1.00 88.06 80 HIS A O 1
ATOM 644 N N . ARG A 1 81 ? 8.031 19.196 1.668 1.00 86.31 81 ARG A N 1
ATOM 645 C CA . ARG A 1 81 ? 8.568 19.537 0.339 1.00 86.31 81 ARG A CA 1
ATOM 646 C C . ARG A 1 81 ? 8.913 21.017 0.230 1.00 86.31 81 ARG A C 1
ATOM 648 O O . ARG A 1 81 ? 9.927 21.351 -0.376 1.00 86.31 81 ARG A O 1
ATOM 655 N N . SER A 1 82 ? 8.089 21.884 0.811 1.00 81.25 82 SER A N 1
ATOM 656 C CA . SER A 1 82 ? 8.313 23.332 0.827 1.00 81.25 82 SER A CA 1
ATOM 657 C C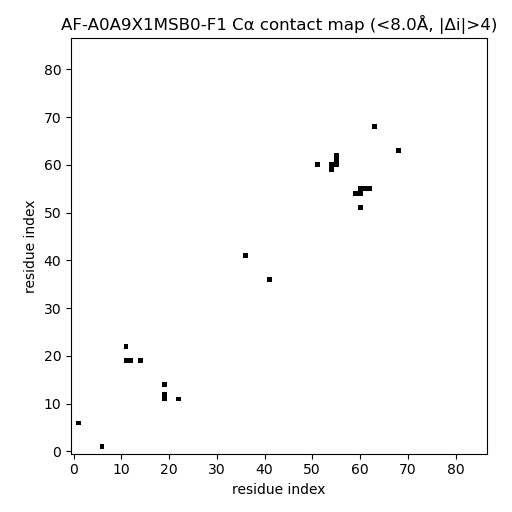 . SER A 1 82 ? 9.509 23.703 1.705 1.00 81.25 82 SER A C 1
ATOM 659 O O . SER A 1 82 ? 10.349 24.486 1.278 1.00 81.25 82 SER A O 1
ATOM 661 N N . SER A 1 83 ? 9.668 23.065 2.870 1.00 76.19 83 SER A N 1
ATOM 662 C CA . SER A 1 83 ? 10.813 23.298 3.761 1.00 76.19 83 SER A CA 1
ATOM 663 C C . SER A 1 83 ? 12.145 22.819 3.177 1.00 76.19 83 SER A C 1
ATOM 665 O O . SER A 1 83 ? 13.182 23.378 3.499 1.00 76.19 83 SER A O 1
ATOM 667 N N . LYS A 1 84 ? 12.138 21.798 2.307 1.00 68.62 84 LYS A N 1
ATOM 668 C CA . LYS A 1 84 ? 13.329 21.356 1.558 1.00 68.62 84 LYS A CA 1
ATOM 669 C C . LYS A 1 84 ? 13.678 22.245 0.357 1.00 68.62 84 LYS A C 1
ATOM 671 O O . LYS A 1 84 ? 14.763 22.092 -0.193 1.00 68.62 84 LYS A O 1
ATOM 676 N N . LYS A 1 85 ? 12.763 23.112 -0.091 1.00 59.50 85 LYS A N 1
ATOM 677 C CA . LYS A 1 85 ? 12.962 24.010 -1.245 1.00 59.50 85 LYS A CA 1
ATOM 678 C C . LYS A 1 85 ? 13.492 25.395 -0.865 1.00 59.50 85 LYS A C 1
ATOM 680 O O . LYS A 1 85 ? 13.915 26.118 -1.762 1.00 59.50 85 LYS A O 1
ATOM 685 N N . THR A 1 86 ? 13.481 25.758 0.414 1.00 43.88 86 THR A N 1
ATOM 686 C CA . THR A 1 86 ? 14.099 26.997 0.902 1.00 43.88 86 THR A CA 1
ATOM 687 C C . THR A 1 86 ? 15.556 26.707 1.291 1.00 43.88 86 THR A C 1
ATOM 689 O O . THR A 1 86 ? 15.752 25.849 2.153 1.00 43.88 86 THR A O 1
ATOM 692 N N . PRO A 1 87 ? 16.559 27.333 0.643 1.00 50.72 87 PRO A N 1
ATOM 693 C CA . PRO A 1 87 ? 17.964 27.228 1.044 1.00 50.72 87 PRO A CA 1
ATOM 694 C C . PRO A 1 87 ? 18.245 27.909 2.388 1.00 50.72 87 PRO A C 1
ATOM 696 O O . PRO A 1 87 ? 17.528 28.880 2.726 1.00 50.72 87 PRO A O 1
#

pLDDT: mean 89.07, std 12.8, range [43.88, 98.38]

Nearest PDB structures (foldseek):
  5wuj-assembly1_B  TM=3.469E-01  e=7.839E+00  Helicobacter pylori 26695

Sequence (87 aa):
MITPRDEIAQRAMALPPEDRQFLADMLEQSLPYGEFRTPEIAEAWSKELDRRIAAYDRGETNAVDFEAALANMRQALETHRSSKKTP

Organism: NCBI:txid2894196